Protein AF-G0ANY0-F1 (afdb_monomer)

Sequence (160 aa):
MKNIFVYLELNAVEICVLKDIKSVICKFYEPIVDLENDVETISLLSPHQSRDILNEFFFSLGPKKSKELINLFRKIKVKFGANVFENEVFIFYLCIDDVNFFKLLYVLDRNNFDDCDRDNFDDCDRDNFDDFSISIYEKFRLVKKNLKLRLGNYHVYESL

Nearest PDB structures (foldseek):
  6ssr-assembly1_A  TM=3.621E-01  e=4.715E+00  Homo sapiens
  4ntb-assembly1_A  TM=3.638E-01  e=6.753E+00  Mus musculus
  5hv9-assembly1_A  TM=3.229E-01  e=8.728E+00  Homo sapiens
  3leo-assembly1_A  TM=2.817E-01  e=7.108E+00  Homo sapiens

Radius of gyration: 17.04 Å; Cα contacts (8 Å, |Δi|>4): 95; chains: 1; bounding box: 47×46×44 Å

Organism: Borrelia bissettiae (strain DSM 17990 / CIP 109136 / DN127) (NCBI:txid521010)

pLDDT: mean 74.74, std 20.1, range [34.44, 97.88]

Solvent-accessible surface area (backbone atoms only — not comparable to full-atom values): 9819 Å² total; per-residue (Å²): 132,82,56,66,57,65,74,42,66,54,51,75,66,53,47,52,44,52,50,50,50,50,50,49,54,50,63,59,42,58,61,49,53,57,49,40,74,74,37,99,72,69,80,87,67,69,74,83,53,56,78,49,49,60,52,51,51,41,58,74,56,30,43,72,54,36,52,51,52,49,52,48,51,44,50,41,31,73,73,63,32,65,71,55,33,48,52,54,48,51,53,50,46,42,42,72,72,35,67,66,56,29,50,50,54,50,50,57,54,58,76,68,59,87,84,89,84,85,85,83,74,84,87,83,83,92,83,59,92,86,73,66,79,76,46,73,64,56,49,47,51,52,52,51,49,52,54,34,55,75,71,62,69,81,73,83,89,74,91,133

Foldseek 3Di:
DPDLCVQLVDDPLLVVLVVLLVVLLVVVVVVLVVVCVVPVDDSVADVVCQVVLVSVLLVQCGNPLNSLLSVLLVLQCVPPNDVSSSVLSVLLSCLRGPPVSVVVLVVVVVVPDPDDDPPDDDDDDDDDPPPDPPDSVNSSVSSSVVSCVVSVNPPPDDDD

Mean predicted aligned error: 11.11 Å

Structure (mmCIF, N/CA/C/O backbone):
data_AF-G0ANY0-F1
#
_entry.id   AF-G0ANY0-F1
#
loop_
_atom_site.group_PDB
_atom_site.id
_atom_site.type_symbol
_atom_site.label_atom_id
_atom_site.label_alt_id
_atom_site.label_comp_id
_atom_site.label_asym_id
_atom_site.label_entity_id
_atom_site.label_seq_id
_atom_site.pdbx_PDB_ins_code
_atom_site.Cartn_x
_atom_site.Cartn_y
_atom_site.Cartn_z
_atom_site.occupancy
_atom_site.B_iso_or_equiv
_atom_site.auth_seq_id
_atom_site.auth_comp_id
_atom_site.auth_asym_id
_atom_site.auth_atom_id
_atom_site.pdbx_PDB_model_num
ATOM 1 N N . MET A 1 1 ? 20.957 6.472 5.669 1.00 51.72 1 MET A N 1
ATOM 2 C CA . MET A 1 1 ? 19.584 6.726 5.173 1.00 51.72 1 MET A CA 1
ATOM 3 C C . MET A 1 1 ? 18.765 7.411 6.256 1.00 51.72 1 MET A C 1
ATOM 5 O O . MET A 1 1 ? 18.900 7.036 7.416 1.00 51.72 1 MET A O 1
ATOM 9 N N . LYS A 1 2 ? 17.939 8.411 5.914 1.00 61.59 2 LYS A N 1
ATOM 10 C CA . LYS A 1 2 ? 16.966 8.979 6.866 1.00 61.59 2 LYS A CA 1
ATOM 11 C C . LYS A 1 2 ? 15.942 7.898 7.225 1.00 61.59 2 LYS A C 1
ATOM 13 O O . LYS A 1 2 ? 15.535 7.130 6.363 1.00 61.59 2 LYS A O 1
ATOM 18 N N . ASN A 1 3 ? 15.534 7.821 8.487 1.00 84.06 3 ASN A N 1
ATOM 19 C CA . ASN A 1 3 ? 14.462 6.920 8.903 1.00 84.06 3 ASN A CA 1
ATOM 20 C C . ASN A 1 3 ? 13.144 7.370 8.239 1.00 84.06 3 ASN A C 1
ATOM 22 O O . ASN A 1 3 ? 12.733 8.515 8.433 1.00 84.06 3 ASN A O 1
ATOM 26 N N . ILE A 1 4 ? 12.494 6.490 7.465 1.00 87.06 4 ILE A N 1
ATOM 27 C CA . ILE A 1 4 ? 11.265 6.812 6.714 1.00 87.06 4 ILE A CA 1
ATOM 28 C C . ILE A 1 4 ? 10.137 7.319 7.622 1.00 87.06 4 ILE A C 1
ATOM 30 O O . ILE A 1 4 ? 9.415 8.236 7.245 1.00 87.06 4 ILE A O 1
ATOM 34 N N . PHE A 1 5 ? 10.023 6.794 8.846 1.00 90.00 5 PHE A N 1
ATOM 35 C CA . PHE A 1 5 ? 8.997 7.216 9.801 1.00 90.00 5 PHE A CA 1
ATOM 36 C C . PHE A 1 5 ? 9.189 8.677 10.223 1.00 90.00 5 PHE A C 1
ATOM 38 O O . PHE A 1 5 ? 8.215 9.414 10.346 1.00 90.00 5 PHE A O 1
ATOM 45 N N . VAL A 1 6 ? 10.448 9.093 10.398 1.00 90.19 6 VAL A N 1
ATOM 46 C CA . VAL A 1 6 ? 10.817 10.468 10.764 1.00 90.19 6 VAL A CA 1
ATOM 47 C C . VAL A 1 6 ? 10.673 11.397 9.566 1.00 90.19 6 VAL A C 1
ATOM 49 O O . VAL A 1 6 ? 10.084 12.461 9.694 1.00 90.19 6 VAL A O 1
ATOM 52 N N . TYR A 1 7 ? 11.169 10.989 8.395 1.00 92.12 7 TYR A N 1
ATOM 53 C CA . TYR A 1 7 ? 11.085 11.798 7.177 1.00 92.12 7 TYR A CA 1
ATOM 54 C C . TYR A 1 7 ? 9.640 12.113 6.787 1.00 92.12 7 TYR A C 1
ATOM 56 O O . TYR A 1 7 ? 9.331 13.237 6.409 1.00 92.12 7 TYR A O 1
ATOM 64 N N . LEU A 1 8 ? 8.761 11.117 6.884 1.00 91.69 8 LEU A N 1
ATOM 65 C CA . LEU A 1 8 ? 7.349 11.295 6.589 1.00 91.69 8 LEU A CA 1
ATOM 66 C C . LEU A 1 8 ? 6.575 11.903 7.760 1.00 91.69 8 LEU A C 1
ATOM 68 O O . LEU A 1 8 ? 5.390 12.136 7.592 1.00 91.69 8 LEU A O 1
ATOM 72 N N . GLU A 1 9 ? 7.186 12.143 8.924 1.00 95.75 9 GLU A N 1
ATOM 73 C CA . GLU A 1 9 ? 6.512 12.659 10.125 1.00 95.75 9 GLU A CA 1
ATOM 74 C C . GLU A 1 9 ? 5.269 11.833 10.511 1.00 95.75 9 GLU A C 1
ATOM 76 O O . GLU A 1 9 ? 4.191 12.384 10.759 1.00 95.75 9 GLU A O 1
ATOM 81 N N . LEU A 1 10 ? 5.376 10.501 10.476 1.00 92.44 10 LEU A N 1
ATOM 82 C CA . LEU A 1 10 ? 4.233 9.618 10.725 1.00 92.44 10 LEU A CA 1
ATOM 83 C C . LEU A 1 10 ? 3.850 9.592 12.206 1.00 92.44 10 LEU A C 1
ATOM 85 O O . LEU A 1 10 ? 4.707 9.486 13.084 1.00 92.44 10 LEU A O 1
ATOM 89 N N . ASN A 1 11 ? 2.546 9.599 12.482 1.00 95.44 11 ASN A N 1
ATOM 90 C CA . ASN A 1 11 ? 2.045 9.304 13.824 1.00 95.44 11 ASN A CA 1
ATOM 91 C C . ASN A 1 11 ? 2.070 7.790 14.117 1.00 95.44 11 ASN A C 1
ATOM 93 O O . ASN A 1 11 ? 2.275 6.965 13.227 1.00 95.44 11 ASN A O 1
ATOM 97 N N . ALA A 1 12 ? 1.819 7.403 15.371 1.00 95.31 12 ALA A N 1
ATOM 98 C CA . ALA A 1 12 ? 1.873 6.002 15.795 1.00 95.31 12 ALA A CA 1
ATOM 99 C C . ALA A 1 12 ? 0.960 5.071 14.971 1.00 95.31 12 ALA A C 1
ATOM 101 O O . ALA A 1 12 ? 1.363 3.961 14.629 1.00 95.31 12 ALA A O 1
ATOM 102 N N . VAL A 1 13 ? -0.242 5.529 14.603 1.00 95.75 13 VAL A N 1
ATOM 103 C CA . VAL A 1 13 ? -1.188 4.744 13.796 1.00 95.75 13 VAL A CA 1
ATOM 104 C C . VAL A 1 13 ? -0.656 4.551 12.377 1.00 95.75 13 VAL A C 1
ATOM 106 O O . VAL A 1 13 ? -0.689 3.443 11.850 1.00 95.75 13 VAL A O 1
ATOM 109 N N . GLU A 1 14 ? -0.137 5.612 11.763 1.00 96.12 14 GLU A N 1
ATOM 110 C CA . GLU A 1 14 ? 0.463 5.561 10.426 1.00 96.12 14 GLU A CA 1
ATOM 111 C C . GLU A 1 14 ? 1.711 4.668 10.396 1.00 96.12 14 GLU A C 1
ATOM 113 O O . GLU A 1 14 ? 1.904 3.917 9.442 1.00 96.12 14 GLU A O 1
ATOM 118 N N . ILE A 1 15 ? 2.521 4.683 11.461 1.00 93.25 15 ILE A N 1
ATOM 119 C CA . ILE A 1 15 ? 3.670 3.781 11.619 1.00 93.25 15 ILE A CA 1
ATOM 120 C C . ILE A 1 15 ? 3.211 2.322 11.666 1.00 93.25 15 ILE A C 1
ATOM 122 O O . ILE A 1 15 ? 3.805 1.488 10.984 1.00 93.25 15 ILE A O 1
ATOM 126 N N . CYS A 1 16 ? 2.171 2.001 12.444 1.00 94.88 16 CYS A N 1
ATOM 127 C CA . CYS A 1 16 ? 1.631 0.641 12.505 1.00 94.88 16 CYS A CA 1
ATOM 128 C C . CYS A 1 16 ? 1.152 0.171 11.130 1.00 94.88 16 CYS A C 1
ATOM 130 O O . CYS A 1 16 ? 1.554 -0.896 10.683 1.00 94.88 16 CYS A O 1
ATOM 132 N N . VAL A 1 17 ? 0.391 1.004 10.416 1.00 96.00 17 VAL A N 1
ATOM 133 C CA . VAL A 1 17 ? -0.106 0.661 9.076 1.00 96.00 17 VAL A CA 1
ATOM 134 C C . VAL A 1 17 ? 1.047 0.464 8.093 1.00 96.00 17 VAL A C 1
ATOM 136 O O . VAL A 1 17 ? 1.046 -0.506 7.344 1.00 96.00 17 VAL A O 1
ATOM 139 N N . LEU A 1 18 ? 2.066 1.329 8.106 1.00 93.38 18 LEU A N 1
ATOM 140 C CA . LEU A 1 18 ? 3.231 1.158 7.234 1.00 93.38 18 LEU A CA 1
ATOM 141 C C . LEU A 1 18 ? 4.033 -0.109 7.581 1.00 93.38 18 LEU A C 1
ATOM 143 O O . LEU A 1 18 ? 4.544 -0.774 6.681 1.00 93.38 18 LEU A O 1
ATOM 147 N N . LYS A 1 19 ? 4.137 -0.471 8.865 1.00 91.75 19 LYS A N 1
ATOM 148 C CA . LYS A 1 19 ? 4.728 -1.751 9.288 1.00 91.75 19 LYS A CA 1
ATOM 149 C C . LYS A 1 19 ? 3.902 -2.942 8.813 1.00 91.75 19 LYS A C 1
ATOM 151 O O . LYS A 1 19 ? 4.490 -3.919 8.365 1.00 91.75 19 LYS A O 1
ATOM 156 N N . ASP A 1 20 ? 2.577 -2.847 8.864 1.00 93.62 20 ASP A N 1
ATOM 157 C CA . ASP A 1 20 ? 1.686 -3.886 8.353 1.00 93.62 20 ASP A CA 1
ATOM 158 C C . ASP A 1 20 ? 1.869 -4.068 6.842 1.00 93.62 20 ASP A C 1
ATOM 160 O O . ASP A 1 20 ? 2.058 -5.192 6.393 1.00 93.62 20 ASP A O 1
ATOM 164 N N . ILE A 1 21 ? 1.902 -2.973 6.070 1.00 93.19 21 ILE A N 1
ATOM 165 C CA . ILE A 1 21 ? 2.176 -3.002 4.621 1.00 93.19 21 ILE A CA 1
ATOM 166 C C . ILE A 1 21 ? 3.507 -3.717 4.356 1.00 93.19 21 ILE A C 1
ATOM 168 O O . ILE A 1 21 ? 3.561 -4.648 3.559 1.00 93.19 21 ILE A O 1
ATOM 172 N N . LYS A 1 22 ? 4.572 -3.325 5.068 1.00 89.19 22 LYS A N 1
ATOM 173 C CA . LYS A 1 22 ? 5.892 -3.961 4.954 1.00 89.19 22 LYS A CA 1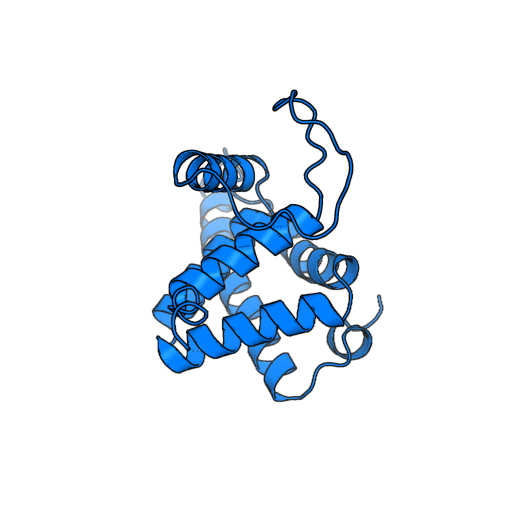
ATOM 174 C C . LYS A 1 22 ? 5.860 -5.444 5.306 1.00 89.19 22 LYS A C 1
ATOM 176 O O . LYS A 1 22 ? 6.478 -6.236 4.612 1.00 89.19 22 LYS A O 1
ATOM 181 N N . SER A 1 23 ? 5.155 -5.818 6.372 1.00 88.69 23 SER A N 1
ATOM 182 C CA . SER A 1 23 ? 5.041 -7.213 6.798 1.00 88.69 23 SER A CA 1
ATOM 183 C C . SER A 1 23 ? 4.337 -8.061 5.747 1.00 88.69 23 SER A C 1
ATOM 185 O O . SER A 1 23 ? 4.805 -9.154 5.456 1.00 88.69 23 SER A O 1
ATOM 187 N N . VAL A 1 24 ? 3.254 -7.556 5.162 1.00 89.94 24 VAL A N 1
ATOM 188 C CA . VAL A 1 24 ? 2.523 -8.239 4.091 1.00 89.94 24 VAL A CA 1
ATOM 189 C C . VAL A 1 24 ? 3.403 -8.431 2.863 1.00 89.94 24 VAL A C 1
ATOM 191 O O . VAL A 1 24 ? 3.502 -9.539 2.355 1.00 89.94 24 VAL A O 1
ATOM 194 N N . ILE A 1 25 ? 4.090 -7.370 2.443 1.00 86.00 25 ILE A N 1
ATOM 195 C CA . ILE A 1 25 ? 5.076 -7.397 1.359 1.00 86.00 25 ILE A CA 1
ATOM 196 C C . ILE A 1 25 ? 6.116 -8.492 1.644 1.00 86.00 25 ILE A C 1
ATOM 198 O O . ILE A 1 25 ? 6.231 -9.415 0.848 1.00 86.00 25 IL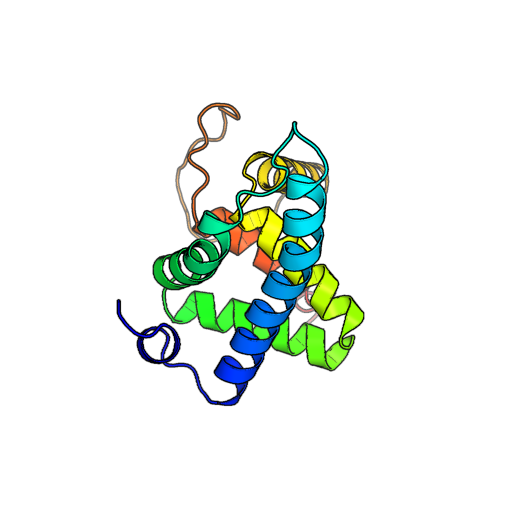E A O 1
ATOM 202 N N . CYS A 1 26 ? 6.756 -8.502 2.822 1.00 80.31 26 CYS A N 1
ATOM 203 C CA . CYS A 1 26 ? 7.696 -9.559 3.226 1.00 80.31 26 CYS A CA 1
ATOM 204 C C . CYS A 1 26 ? 7.112 -10.981 3.135 1.00 80.31 26 CYS A C 1
ATOM 206 O O . CYS A 1 26 ? 7.780 -11.860 2.597 1.00 80.31 26 CYS A O 1
ATOM 208 N N . LYS A 1 27 ? 5.875 -11.201 3.609 1.00 82.69 27 LYS A N 1
ATOM 209 C CA . LYS A 1 27 ? 5.209 -12.517 3.548 1.00 82.69 27 LYS A CA 1
ATOM 210 C C . LYS A 1 27 ? 5.013 -13.021 2.119 1.00 82.69 27 LYS A C 1
ATOM 212 O O . LYS A 1 27 ? 4.953 -14.227 1.925 1.00 82.69 27 LYS A O 1
ATOM 217 N N . PHE A 1 28 ? 4.867 -12.127 1.142 1.00 76.00 28 PHE A N 1
ATOM 218 C CA . PHE A 1 28 ? 4.761 -12.527 -0.259 1.00 76.00 28 PHE A CA 1
ATOM 219 C C . PHE A 1 28 ? 6.118 -12.908 -0.856 1.00 76.00 28 PHE A C 1
ATOM 221 O O . PHE A 1 28 ? 6.151 -13.796 -1.700 1.00 76.00 28 PHE A O 1
ATOM 228 N N . TYR A 1 29 ? 7.233 -12.316 -0.408 1.00 71.25 29 TYR A N 1
ATOM 229 C CA . TYR A 1 29 ? 8.553 -12.704 -0.929 1.00 71.25 29 TYR A CA 1
ATOM 230 C C . TYR A 1 29 ? 9.072 -14.003 -0.385 1.00 71.25 29 TYR A C 1
ATOM 232 O O . TYR A 1 29 ? 9.671 -14.728 -1.159 1.00 71.25 29 TYR A O 1
ATOM 240 N N . GLU A 1 30 ? 8.934 -14.265 0.915 1.00 70.12 30 GLU A N 1
ATOM 241 C CA . GLU A 1 30 ? 9.568 -15.444 1.523 1.00 70.12 30 GLU A CA 1
ATOM 242 C C . GLU A 1 30 ? 9.248 -16.728 0.728 1.00 70.12 30 GLU A C 1
ATOM 244 O O . GLU A 1 30 ? 10.188 -17.387 0.290 1.00 70.12 30 GLU A O 1
ATOM 249 N N . PRO A 1 31 ? 7.980 -17.003 0.357 1.00 69.44 31 PRO A N 1
ATOM 250 C CA . PRO A 1 31 ? 7.649 -18.160 -0.471 1.00 69.44 31 PRO A CA 1
ATOM 251 C C . PRO A 1 31 ? 8.142 -18.071 -1.922 1.00 69.44 31 PRO A C 1
ATOM 253 O O . PRO A 1 31 ? 8.392 -19.101 -2.537 1.00 69.44 31 PRO A O 1
ATOM 256 N N . ILE A 1 32 ? 8.243 -16.868 -2.500 1.00 64.81 32 ILE A N 1
ATOM 257 C CA . ILE A 1 32 ? 8.694 -16.672 -3.890 1.00 64.81 32 ILE A CA 1
ATOM 258 C C . ILE A 1 32 ? 10.203 -16.886 -3.990 1.00 64.81 32 ILE A C 1
ATOM 260 O O . ILE A 1 32 ? 10.661 -17.547 -4.910 1.00 64.81 32 ILE A O 1
ATOM 264 N N . VAL A 1 33 ? 10.962 -16.396 -3.012 1.00 62.66 33 VAL A N 1
ATOM 265 C CA . VAL A 1 33 ? 12.402 -16.642 -2.892 1.00 62.66 33 VAL A CA 1
ATOM 266 C C . VAL A 1 33 ? 12.672 -18.131 -2.719 1.00 62.66 33 VAL A C 1
ATOM 268 O O . VAL A 1 33 ? 13.538 -18.672 -3.399 1.00 62.66 33 VAL A O 1
ATOM 271 N N . ASP A 1 34 ? 11.923 -18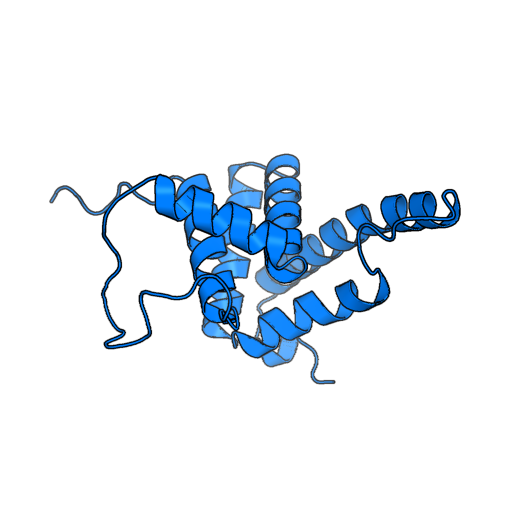.797 -1.839 1.00 62.09 34 ASP A N 1
ATOM 272 C CA . ASP A 1 34 ? 12.055 -20.239 -1.632 1.00 62.09 34 ASP A CA 1
ATOM 273 C C . ASP A 1 34 ? 11.754 -21.016 -2.929 1.00 62.09 34 ASP A C 1
ATOM 275 O O . ASP A 1 34 ? 12.510 -21.911 -3.297 1.00 62.09 34 ASP A O 1
ATOM 279 N N . LEU A 1 35 ? 10.723 -20.613 -3.681 1.00 59.25 35 LEU A N 1
ATOM 280 C CA . LEU A 1 35 ? 10.362 -21.221 -4.967 1.00 59.25 35 LEU A CA 1
ATOM 281 C C . LEU A 1 35 ? 11.398 -20.960 -6.078 1.00 59.25 35 LEU A C 1
ATOM 283 O O . LEU A 1 35 ? 11.676 -21.851 -6.876 1.00 59.25 35 LEU A O 1
ATOM 287 N N . GLU A 1 36 ? 11.967 -19.754 -6.147 1.00 55.84 36 GLU A N 1
ATOM 288 C CA . GLU A 1 36 ? 13.008 -19.386 -7.120 1.00 55.84 36 GLU A CA 1
ATOM 289 C C . GLU A 1 36 ? 14.335 -20.107 -6.850 1.00 55.84 36 GLU A C 1
ATOM 291 O O . GLU A 1 36 ? 15.057 -20.435 -7.788 1.00 55.84 36 GLU A O 1
ATOM 296 N N . ASN A 1 37 ? 14.652 -20.402 -5.587 1.00 59.44 37 ASN A N 1
ATOM 297 C CA . ASN A 1 37 ? 15.823 -21.213 -5.247 1.00 59.44 37 ASN A CA 1
ATOM 298 C C . ASN A 1 37 ? 15.668 -22.680 -5.690 1.00 59.44 37 ASN A C 1
ATOM 300 O O . ASN A 1 37 ? 16.669 -23.335 -5.978 1.00 59.44 37 ASN A O 1
ATOM 304 N N . ASP A 1 38 ? 14.432 -23.181 -5.765 1.00 58.84 38 ASP A N 1
ATOM 305 C CA . ASP A 1 38 ? 14.118 -24.550 -6.190 1.00 58.84 38 ASP A CA 1
ATOM 306 C C . ASP A 1 38 ? 14.012 -24.703 -7.723 1.00 58.84 38 ASP A C 1
ATOM 308 O O . ASP A 1 38 ? 14.107 -25.818 -8.244 1.00 58.84 38 ASP A O 1
ATOM 312 N N . VAL A 1 39 ? 13.827 -23.605 -8.467 1.00 55.88 39 VAL A N 1
ATOM 313 C CA . VAL A 1 39 ? 13.637 -23.605 -9.926 1.00 55.88 39 VAL A CA 1
ATOM 314 C C . VAL A 1 39 ? 14.714 -22.734 -10.584 1.00 55.88 39 VAL A C 1
ATOM 316 O O . VAL A 1 39 ? 14.622 -21.515 -10.569 1.00 55.88 39 VAL A O 1
ATOM 319 N N . GLU A 1 40 ? 15.711 -23.353 -11.231 1.00 54.97 40 GLU A N 1
ATOM 320 C CA . GLU A 1 40 ? 16.893 -22.715 -11.868 1.00 54.97 40 GLU A CA 1
ATOM 321 C C . GLU A 1 40 ? 16.613 -21.614 -12.919 1.00 54.97 40 GLU A C 1
ATOM 323 O O . GLU A 1 40 ? 17.540 -21.052 -13.506 1.00 54.97 40 GLU A O 1
ATOM 328 N N . THR A 1 41 ? 15.360 -21.271 -13.196 1.00 48.75 41 THR A N 1
ATOM 329 C CA . THR A 1 41 ? 15.000 -20.337 -14.258 1.00 48.75 41 THR A CA 1
ATOM 330 C C . THR A 1 41 ? 13.712 -19.597 -13.923 1.00 48.75 41 THR A C 1
ATOM 332 O O . THR A 1 41 ? 12.675 -20.226 -13.734 1.00 48.75 41 THR A O 1
ATOM 335 N N . ILE A 1 42 ? 13.796 -18.263 -14.022 1.00 46.75 42 ILE A N 1
ATOM 336 C CA . ILE A 1 42 ? 12.753 -17.230 -13.887 1.00 46.75 42 ILE A CA 1
ATOM 337 C C . ILE A 1 42 ? 12.673 -16.652 -12.466 1.00 46.75 42 ILE A C 1
ATOM 339 O O . ILE A 1 42 ? 11.879 -17.091 -11.643 1.00 46.75 42 ILE A O 1
ATOM 343 N N . SER A 1 43 ? 13.459 -15.595 -12.219 1.00 46.66 43 SER A N 1
ATOM 344 C CA . SER A 1 43 ? 13.188 -14.695 -11.096 1.00 46.66 43 SER A CA 1
ATOM 345 C C . SER A 1 43 ? 11.928 -13.900 -11.436 1.00 46.66 43 SER A C 1
ATOM 347 O O . SER A 1 43 ? 11.944 -13.035 -12.315 1.00 46.66 43 SER A O 1
ATOM 349 N N . LEU A 1 44 ? 10.809 -14.289 -10.829 1.00 50.34 44 LEU A N 1
ATOM 350 C CA . LEU A 1 44 ? 9.509 -13.651 -10.987 1.00 50.34 44 LEU A CA 1
ATOM 351 C C . LEU A 1 44 ? 9.476 -12.309 -10.253 1.00 50.34 44 LEU A C 1
ATOM 353 O O . LEU A 1 44 ? 8.750 -11.420 -10.689 1.00 50.34 44 LEU A O 1
ATOM 357 N N . LEU A 1 45 ? 10.261 -12.146 -9.178 1.00 53.34 45 LEU A N 1
ATOM 358 C CA . LEU A 1 45 ? 10.400 -10.896 -8.427 1.00 53.34 45 LEU A CA 1
ATOM 359 C C . LEU A 1 45 ? 11.818 -10.771 -7.856 1.00 53.34 45 LEU A C 1
ATOM 361 O O . LEU A 1 45 ? 12.225 -11.596 -7.048 1.00 53.34 45 LEU A O 1
ATOM 365 N N . SER A 1 46 ? 12.550 -9.704 -8.193 1.00 51.56 46 SER A N 1
ATOM 366 C CA . SER A 1 46 ? 13.919 -9.489 -7.696 1.00 51.56 46 SER A CA 1
ATOM 367 C C . SER A 1 46 ? 13.920 -9.142 -6.190 1.00 51.56 46 SER A C 1
ATOM 369 O O . SER A 1 46 ? 13.623 -8.001 -5.809 1.00 51.56 46 SER A O 1
ATOM 371 N N . PRO A 1 47 ? 14.278 -10.071 -5.280 1.00 46.81 47 PRO A N 1
ATOM 372 C CA . PRO A 1 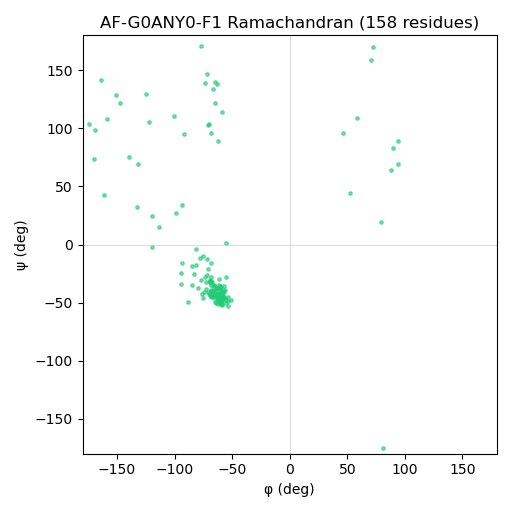47 ? 13.977 -9.943 -3.846 1.00 46.81 47 PRO A CA 1
ATOM 373 C C . PRO A 1 47 ? 14.807 -8.868 -3.136 1.00 46.81 47 PRO A C 1
ATOM 375 O O . PRO A 1 47 ? 14.433 -8.375 -2.072 1.00 46.81 47 PRO A O 1
ATOM 378 N N . HIS A 1 48 ? 15.950 -8.490 -3.712 1.00 46.16 48 HIS A N 1
ATOM 379 C CA . HIS A 1 48 ? 16.827 -7.459 -3.161 1.00 46.16 48 HIS A CA 1
ATOM 380 C C . HIS A 1 48 ? 16.371 -6.032 -3.488 1.00 46.16 48 HIS A C 1
ATOM 382 O O . HIS A 1 48 ? 16.776 -5.106 -2.789 1.00 46.16 48 HIS A O 1
ATOM 388 N N . GLN A 1 49 ? 15.495 -5.845 -4.480 1.00 50.50 49 GLN A N 1
ATOM 389 C CA . GLN A 1 49 ? 14.955 -4.528 -4.839 1.00 50.50 49 GLN A CA 1
ATOM 390 C C . GLN A 1 49 ? 13.760 -4.131 -3.952 1.00 50.50 49 GLN A C 1
ATOM 392 O O . GLN A 1 49 ? 13.545 -2.950 -3.683 1.00 50.50 49 GLN A O 1
ATOM 397 N N . SER A 1 50 ? 13.038 -5.101 -3.384 1.00 53.03 50 SER A N 1
ATOM 398 C CA . SER A 1 50 ? 11.774 -4.870 -2.672 1.00 53.03 50 SER A CA 1
ATOM 399 C C . SER A 1 50 ? 11.854 -4.112 -1.342 1.00 53.03 50 SER A C 1
ATOM 401 O O . SER A 1 50 ? 10.943 -3.355 -0.986 1.00 53.03 50 SER A O 1
ATOM 403 N N . ARG A 1 51 ? 12.923 -4.312 -0.560 1.00 55.53 51 ARG A N 1
ATOM 404 C CA . ARG A 1 51 ? 13.062 -3.660 0.757 1.00 55.53 51 ARG A CA 1
ATOM 405 C C . ARG A 1 51 ? 13.274 -2.156 0.632 1.00 55.53 51 ARG A C 1
ATOM 407 O O . ARG A 1 51 ? 12.798 -1.406 1.495 1.00 55.53 51 ARG A O 1
ATOM 414 N N . ASP A 1 52 ? 13.933 -1.736 -0.442 1.00 70.50 52 ASP A N 1
ATOM 415 C CA . ASP A 1 52 ? 14.213 -0.333 -0.711 1.00 70.50 52 ASP A CA 1
ATOM 416 C C . ASP A 1 52 ? 13.155 0.301 -1.615 1.00 70.50 52 ASP A C 1
ATOM 418 O O . ASP A 1 52 ? 12.754 1.423 -1.315 1.00 70.50 52 ASP A O 1
ATOM 422 N N . ILE A 1 53 ? 12.560 -0.421 -2.577 1.00 79.88 53 ILE A N 1
ATOM 423 C CA . ILE A 1 53 ? 11.582 0.161 -3.514 1.00 79.88 53 ILE A CA 1
ATOM 424 C C . ILE A 1 53 ? 10.375 0.797 -2.816 1.00 79.88 53 ILE A C 1
ATOM 426 O O . ILE A 1 53 ? 9.934 1.883 -3.190 1.00 79.88 53 ILE A O 1
ATOM 430 N N . LEU A 1 54 ? 9.865 0.184 -1.740 1.00 87.25 54 LEU A N 1
ATOM 431 C CA . LEU A 1 54 ? 8.746 0.748 -0.984 1.00 87.25 54 LEU A CA 1
ATOM 432 C C . LEU A 1 54 ? 9.146 2.057 -0.290 1.00 87.25 54 LEU A C 1
ATOM 434 O O . LEU A 1 54 ? 8.391 3.031 -0.293 1.00 87.25 54 LEU A O 1
ATOM 438 N N . ASN A 1 55 ? 10.328 2.083 0.334 1.00 88.12 55 ASN A N 1
ATOM 439 C CA . ASN A 1 55 ? 10.813 3.283 1.009 1.00 88.12 55 ASN A CA 1
ATOM 440 C C . ASN A 1 55 ? 11.138 4.371 -0.014 1.00 88.12 55 ASN A C 1
ATOM 442 O O . ASN A 1 55 ? 10.737 5.509 0.194 1.00 88.12 55 ASN A O 1
ATOM 446 N N . GLU A 1 56 ? 11.815 4.029 -1.109 1.00 88.38 56 GLU A N 1
ATOM 447 C CA . GLU A 1 56 ? 12.142 4.927 -2.218 1.00 88.38 56 GLU A CA 1
ATOM 448 C C . GLU A 1 56 ? 10.887 5.541 -2.828 1.00 88.38 56 GLU A C 1
ATOM 450 O O . GLU A 1 56 ? 10.829 6.758 -3.018 1.00 88.38 56 GLU A O 1
ATOM 455 N N . PHE A 1 57 ? 9.844 4.737 -3.040 1.00 90.31 57 PHE A N 1
ATOM 456 C CA . PHE A 1 57 ? 8.552 5.214 -3.512 1.00 90.31 57 PHE A CA 1
ATOM 457 C C . PHE A 1 57 ? 7.954 6.251 -2.551 1.00 90.31 57 PHE A C 1
ATOM 459 O O . PHE A 1 57 ? 7.620 7.365 -2.960 1.00 90.31 57 PHE A O 1
ATOM 466 N N . PHE A 1 58 ? 7.878 5.943 -1.252 1.00 91.94 58 PHE A N 1
ATOM 467 C CA . PHE A 1 58 ? 7.339 6.883 -0.265 1.00 91.94 58 PHE A CA 1
ATOM 468 C C . PHE A 1 58 ? 8.231 8.113 -0.025 1.00 91.94 58 PHE A C 1
ATOM 470 O O . PHE A 1 58 ? 7.704 9.192 0.261 1.00 91.94 58 PHE A O 1
ATOM 477 N N . PHE A 1 59 ? 9.556 7.987 -0.147 1.00 90.19 59 PHE A N 1
ATOM 478 C CA . PHE A 1 59 ? 10.477 9.125 -0.131 1.00 90.19 59 PHE A CA 1
ATOM 479 C C . PHE A 1 59 ? 10.197 10.050 -1.313 1.00 90.19 59 PHE A C 1
ATOM 481 O O . PHE A 1 59 ? 10.038 11.254 -1.123 1.00 90.19 59 PHE A O 1
ATOM 488 N N . SER A 1 60 ? 10.065 9.480 -2.507 1.00 89.88 60 SER A N 1
ATOM 489 C CA . SER A 1 60 ? 9.855 10.219 -3.753 1.00 89.88 60 SER A CA 1
ATOM 490 C C . SER A 1 60 ? 8.495 10.915 -3.814 1.00 89.88 60 SER A C 1
ATOM 492 O O . SER A 1 60 ? 8.375 11.998 -4.378 1.00 89.88 60 SER A O 1
ATOM 494 N N . LEU A 1 61 ? 7.464 10.334 -3.195 1.00 89.69 61 LEU A N 1
ATOM 495 C CA . LEU A 1 61 ? 6.150 10.972 -3.073 1.00 89.69 61 LEU A CA 1
ATOM 496 C C . LEU A 1 61 ? 6.116 12.150 -2.095 1.00 89.69 61 LEU A C 1
ATOM 498 O O . LEU A 1 61 ? 5.254 13.030 -2.216 1.00 89.69 61 LEU A O 1
ATOM 502 N N . GLY A 1 62 ? 7.014 12.147 -1.113 1.00 91.88 62 GLY A N 1
ATOM 503 C CA . GLY A 1 62 ? 7.037 13.106 -0.020 1.00 91.88 62 GLY A CA 1
ATOM 504 C C . GLY A 1 62 ? 5.912 12.918 1.018 1.00 91.88 62 GLY A C 1
ATOM 505 O O . GLY A 1 62 ? 4.951 12.169 0.809 1.00 91.88 62 GLY A O 1
ATOM 506 N N . PRO A 1 63 ? 5.989 13.626 2.162 1.00 92.88 63 PRO A N 1
ATOM 507 C CA . PRO A 1 63 ? 5.157 13.355 3.340 1.00 92.88 63 PRO A CA 1
ATOM 508 C C . PRO A 1 63 ? 3.646 13.392 3.085 1.00 92.88 63 PRO A C 1
ATOM 510 O O . PRO A 1 63 ? 2.922 12.489 3.502 1.00 92.88 63 PRO A O 1
ATOM 513 N N . LYS A 1 64 ? 3.156 14.410 2.367 1.00 94.00 64 LYS A N 1
ATOM 514 C CA . LYS A 1 64 ? 1.715 14.627 2.153 1.00 94.00 64 LYS A CA 1
ATOM 515 C C . LYS A 1 64 ? 1.056 13.468 1.397 1.00 94.00 64 LYS A C 1
ATOM 517 O O . LYS A 1 64 ? 0.042 12.940 1.848 1.00 94.00 64 LYS A O 1
ATOM 522 N N . LYS A 1 65 ? 1.630 13.069 0.257 1.00 93.06 65 LYS A N 1
ATOM 523 C CA . LYS A 1 65 ? 1.081 12.012 -0.611 1.00 93.06 65 LYS A CA 1
ATOM 524 C C . LYS A 1 65 ? 1.266 10.628 0.015 1.00 93.06 65 LYS A C 1
ATOM 526 O O . LYS A 1 65 ? 0.343 9.817 -0.008 1.00 93.06 65 LYS A O 1
ATOM 531 N N . SER A 1 66 ? 2.405 10.391 0.661 1.00 94.62 66 SER A N 1
ATOM 532 C CA . SER A 1 66 ? 2.671 9.144 1.383 1.00 94.62 66 SER A CA 1
ATOM 533 C C . SER A 1 66 ? 1.681 8.916 2.526 1.00 94.62 66 SER A C 1
ATOM 535 O O . SER A 1 66 ? 1.079 7.846 2.608 1.00 94.62 66 SER A O 1
ATOM 537 N N . LYS A 1 67 ? 1.423 9.936 3.359 1.00 96.62 67 LYS A N 1
ATOM 538 C CA . LYS A 1 67 ? 0.391 9.859 4.409 1.00 96.62 67 LYS A CA 1
ATOM 539 C C . LYS A 1 67 ? -1.000 9.623 3.838 1.00 96.6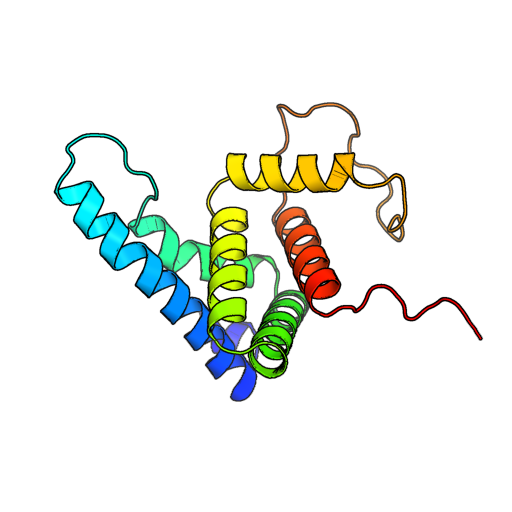2 67 LYS A C 1
ATOM 541 O O . LYS A 1 67 ? -1.785 8.894 4.440 1.00 96.62 67 LYS A O 1
ATOM 546 N N . GLU A 1 68 ? -1.327 10.228 2.698 1.00 96.19 68 GLU A N 1
ATOM 547 C CA . GLU A 1 68 ? -2.620 10.005 2.050 1.00 96.19 68 GLU A CA 1
ATOM 548 C C . GLU A 1 68 ? -2.814 8.525 1.681 1.00 96.19 68 GLU A C 1
ATOM 550 O O . GLU A 1 68 ? -3.828 7.936 2.060 1.00 96.19 68 GLU A O 1
ATOM 555 N N . LEU A 1 69 ? -1.827 7.903 1.025 1.00 96.62 69 LEU A N 1
ATOM 556 C CA . LEU A 1 69 ? -1.876 6.473 0.697 1.00 96.62 69 LEU A CA 1
ATOM 557 C C . LEU A 1 69 ? -1.942 5.591 1.947 1.00 96.62 69 LEU A C 1
ATOM 559 O O . LEU A 1 69 ? -2.801 4.715 2.029 1.00 96.62 69 LEU A O 1
ATOM 563 N N . ILE A 1 70 ? -1.090 5.845 2.946 1.00 97.50 70 ILE A N 1
ATOM 564 C CA . ILE A 1 70 ? -1.089 5.087 4.209 1.00 97.50 70 ILE A CA 1
ATOM 565 C C . ILE A 1 70 ? -2.473 5.155 4.874 1.00 97.50 70 ILE A C 1
ATOM 567 O O . ILE A 1 70 ? -2.997 4.147 5.349 1.00 97.50 70 ILE A O 1
ATOM 571 N N . ASN A 1 71 ? -3.119 6.321 4.858 1.00 97.50 71 ASN A N 1
ATOM 572 C CA . ASN A 1 71 ? -4.460 6.479 5.412 1.00 97.50 71 ASN A CA 1
ATOM 573 C C . ASN A 1 71 ? -5.544 5.756 4.596 1.00 97.50 71 ASN A C 1
ATOM 575 O O . ASN A 1 71 ? -6.517 5.280 5.187 1.00 97.50 71 ASN A O 1
ATOM 579 N N . LEU A 1 72 ? -5.403 5.635 3.273 1.00 97.56 72 LEU A N 1
ATOM 580 C CA . LEU A 1 72 ? -6.305 4.817 2.453 1.00 97.56 72 LEU A CA 1
ATOM 581 C C . LEU A 1 72 ? -6.173 3.332 2.801 1.00 97.56 72 LEU A C 1
ATOM 583 O O . LEU A 1 72 ? -7.181 2.685 3.075 1.00 97.56 72 LEU A O 1
ATOM 587 N N . PHE A 1 73 ? -4.947 2.825 2.912 1.00 97.88 73 PHE A N 1
ATOM 588 C CA . PHE A 1 73 ? -4.684 1.458 3.363 1.00 97.88 73 PHE A CA 1
ATOM 589 C C . PHE A 1 73 ? -5.236 1.179 4.759 1.00 97.88 73 PHE A C 1
ATOM 591 O O . PHE A 1 73 ? -5.877 0.152 4.984 1.00 97.88 73 PHE A O 1
ATOM 598 N N . ARG A 1 74 ? -5.077 2.129 5.688 1.00 97.44 74 ARG A N 1
ATOM 599 C CA . ARG A 1 74 ? -5.700 2.052 7.014 1.00 97.44 74 ARG A CA 1
ATOM 600 C C . ARG A 1 74 ? -7.214 1.882 6.908 1.00 97.44 74 ARG A C 1
ATOM 602 O O . ARG A 1 74 ? -7.779 1.026 7.581 1.00 97.44 74 ARG A O 1
ATOM 609 N N . LYS A 1 75 ? -7.877 2.698 6.080 1.00 96.94 75 LYS A N 1
ATOM 610 C CA . LYS A 1 75 ? -9.333 2.626 5.881 1.00 96.94 75 LYS A CA 1
ATOM 611 C C . LYS A 1 75 ? -9.750 1.279 5.293 1.00 96.94 75 LYS A C 1
ATOM 613 O O . LYS A 1 75 ? -10.731 0.719 5.770 1.00 96.94 75 LYS A O 1
ATOM 618 N N . ILE A 1 76 ? -9.006 0.749 4.319 1.00 96.19 76 ILE A N 1
ATOM 619 C CA . ILE A 1 76 ? -9.250 -0.588 3.756 1.00 96.19 76 ILE A CA 1
ATOM 620 C C . ILE A 1 76 ? -9.159 -1.648 4.852 1.00 96.19 76 ILE A C 1
ATOM 622 O O . ILE A 1 76 ? -10.107 -2.405 5.040 1.00 96.19 76 ILE A O 1
ATOM 626 N N . LYS A 1 77 ? -8.063 -1.649 5.620 1.00 95.44 77 LYS A N 1
ATOM 627 C CA . LYS A 1 77 ? -7.835 -2.609 6.705 1.00 95.44 77 LYS A CA 1
ATOM 628 C C . LYS A 1 77 ? -8.951 -2.588 7.742 1.00 95.44 77 LYS A C 1
ATOM 630 O O . LYS A 1 77 ? -9.436 -3.639 8.142 1.00 95.44 77 LYS A O 1
ATOM 635 N N . VAL A 1 78 ? -9.371 -1.395 8.160 1.00 95.00 78 VAL A N 1
ATOM 636 C CA . VAL A 1 78 ? -10.441 -1.226 9.153 1.00 95.00 78 VAL A CA 1
ATOM 637 C C . VAL A 1 78 ? -11.801 -1.650 8.594 1.00 95.00 78 VAL A C 1
ATOM 639 O O . VAL A 1 78 ? -12.561 -2.304 9.298 1.00 95.00 78 VAL A O 1
ATOM 642 N N . LYS A 1 79 ? -12.121 -1.285 7.346 1.00 95.31 79 LYS A N 1
ATOM 643 C CA . LYS A 1 79 ? -13.452 -1.512 6.760 1.00 95.31 79 LYS A CA 1
ATOM 644 C C . LYS A 1 79 ? -13.660 -2.948 6.276 1.00 95.31 79 LYS A C 1
ATOM 646 O O . LYS A 1 79 ? -14.763 -3.466 6.398 1.00 95.31 79 LYS A O 1
ATOM 651 N N . PHE A 1 80 ? -12.630 -3.569 5.708 1.00 93.06 80 PHE A N 1
ATOM 652 C CA . PHE A 1 80 ? -12.747 -4.845 4.994 1.00 93.06 80 PHE A CA 1
ATOM 653 C C . PHE A 1 80 ? -11.904 -5.977 5.596 1.00 93.06 80 PHE A C 1
ATOM 655 O O . PHE A 1 80 ? -11.968 -7.109 5.120 1.00 93.06 80 PHE A O 1
ATOM 662 N N . GLY A 1 81 ? -11.135 -5.698 6.652 1.00 92.94 81 GLY A N 1
ATOM 663 C CA . GLY A 1 81 ? -10.335 -6.693 7.360 1.00 92.94 81 GLY A CA 1
ATOM 664 C C . GLY A 1 81 ? -8.995 -7.016 6.693 1.00 92.94 81 GLY A C 1
ATOM 665 O O . GLY A 1 81 ? -8.580 -6.391 5.715 1.00 92.94 81 GLY A O 1
ATOM 666 N N . ALA A 1 82 ? -8.298 -8.001 7.269 1.00 93.06 82 ALA A N 1
ATOM 667 C CA . ALA A 1 82 ? -6.925 -8.345 6.904 1.00 93.06 82 ALA A CA 1
ATOM 668 C C . ALA A 1 82 ? -6.806 -8.866 5.466 1.00 93.06 82 ALA A C 1
ATOM 670 O O . ALA A 1 82 ? -6.014 -8.323 4.713 1.00 93.06 82 ALA A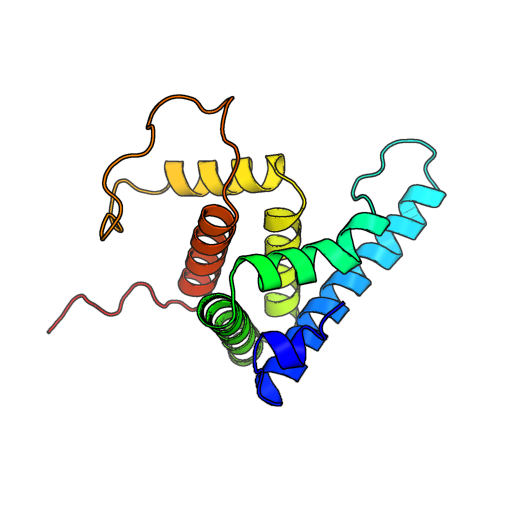 O 1
ATOM 671 N N . ASN A 1 83 ? -7.632 -9.829 5.047 1.00 93.00 83 ASN A N 1
ATOM 672 C CA . ASN A 1 83 ? -7.493 -10.460 3.726 1.00 93.00 83 ASN A CA 1
ATOM 673 C C . ASN A 1 83 ? -7.594 -9.450 2.572 1.00 93.00 83 ASN A C 1
ATOM 675 O O . ASN A 1 83 ? -6.794 -9.472 1.643 1.00 93.00 83 ASN A O 1
ATOM 679 N N . VAL A 1 84 ? -8.562 -8.528 2.637 1.00 93.81 84 VAL A N 1
ATOM 680 C CA . VAL A 1 84 ? -8.710 -7.491 1.605 1.00 93.81 84 VAL A CA 1
ATOM 681 C C . VAL A 1 84 ? -7.543 -6.511 1.660 1.00 93.81 84 VAL A C 1
ATOM 683 O O . VAL A 1 84 ? -7.023 -6.133 0.618 1.00 93.81 84 VAL A O 1
ATOM 686 N N . PHE A 1 85 ? -7.094 -6.129 2.856 1.00 96.00 85 PHE A N 1
ATOM 687 C CA . PHE A 1 85 ? -5.899 -5.305 3.008 1.00 96.00 85 PHE A CA 1
ATOM 688 C C . PHE A 1 85 ? -4.653 -5.963 2.406 1.00 96.00 85 PHE A C 1
ATOM 690 O O . PHE A 1 85 ? -3.928 -5.293 1.677 1.00 96.00 85 PHE A O 1
ATOM 697 N N . GLU A 1 86 ? -4.421 -7.250 2.669 1.00 94.88 86 GLU A N 1
ATOM 698 C CA . GLU A 1 86 ? -3.262 -7.978 2.148 1.00 94.88 86 GLU A CA 1
ATOM 699 C C . GLU A 1 86 ? -3.275 -8.025 0.612 1.00 94.88 86 GLU A C 1
ATOM 701 O O . GLU A 1 86 ? -2.261 -7.722 -0.015 1.00 94.88 86 GLU A O 1
ATOM 706 N N . ASN A 1 87 ? -4.441 -8.274 0.004 1.00 92.06 87 ASN A N 1
ATOM 707 C CA . ASN A 1 87 ? -4.609 -8.251 -1.453 1.00 92.06 87 ASN A CA 1
ATOM 708 C C . ASN A 1 87 ? -4.327 -6.869 -2.065 1.00 92.06 87 ASN A C 1
ATOM 710 O O . ASN A 1 87 ? -3.621 -6.770 -3.065 1.00 92.06 87 ASN A O 1
ATOM 714 N N . GLU A 1 88 ? -4.853 -5.792 -1.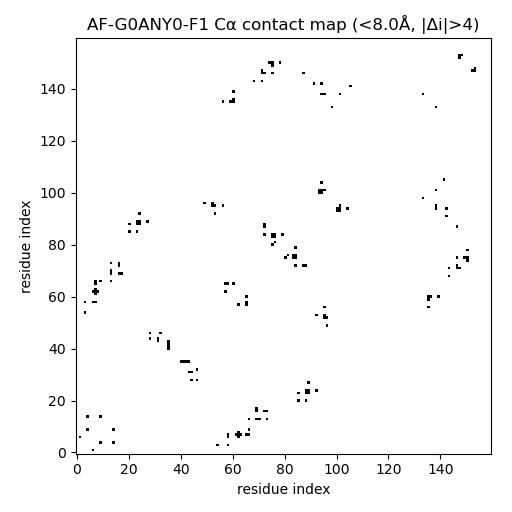475 1.00 94.50 88 GLU A N 1
ATOM 715 C CA . GLU A 1 88 ? -4.607 -4.432 -1.980 1.00 94.50 88 GLU A CA 1
ATOM 716 C C . GLU A 1 88 ? -3.132 -4.029 -1.830 1.00 94.50 88 GLU A C 1
ATOM 718 O O . GLU A 1 88 ? -2.584 -3.336 -2.686 1.00 94.50 88 GLU A O 1
ATOM 723 N N . VAL A 1 89 ? -2.467 -4.472 -0.757 1.00 94.00 89 VAL A N 1
ATOM 724 C CA . VAL A 1 89 ? -1.026 -4.257 -0.567 1.00 94.00 89 VAL A CA 1
ATOM 725 C C . VAL A 1 89 ? -0.214 -5.018 -1.613 1.00 94.00 89 VAL A C 1
ATOM 727 O O . VAL A 1 89 ? 0.748 -4.462 -2.137 1.00 94.00 89 VAL A O 1
ATOM 730 N N . PHE A 1 90 ? -0.610 -6.245 -1.952 1.00 89.88 90 PHE A N 1
ATOM 731 C CA . PHE A 1 90 ? 0.038 -7.023 -3.006 1.00 89.88 90 PHE A CA 1
ATOM 732 C C . PHE A 1 90 ? -0.084 -6.347 -4.376 1.00 89.88 90 PHE A C 1
ATOM 734 O O . PHE A 1 90 ? 0.920 -6.140 -5.052 1.00 89.88 90 PHE A O 1
ATOM 741 N N . ILE A 1 91 ? -1.294 -5.919 -4.751 1.00 89.25 91 ILE A N 1
ATOM 742 C CA . ILE A 1 91 ? -1.531 -5.182 -6.002 1.00 89.25 91 ILE A CA 1
ATOM 743 C C . ILE A 1 91 ? -0.694 -3.901 -6.027 1.00 89.25 91 ILE A C 1
ATOM 745 O O . ILE A 1 91 ? -0.046 -3.601 -7.025 1.00 89.25 91 ILE A O 1
ATOM 749 N N . PHE A 1 92 ? -0.671 -3.152 -4.921 1.00 92.00 92 PHE A N 1
ATOM 750 C CA . PHE A 1 92 ? 0.153 -1.953 -4.803 1.00 92.00 92 PHE A CA 1
ATOM 751 C C . PHE A 1 92 ? 1.641 -2.237 -4.976 1.00 92.00 92 PHE A C 1
ATOM 753 O O . PHE A 1 92 ? 2.318 -1.476 -5.665 1.00 92.00 92 PHE A O 1
ATOM 760 N N . TYR A 1 93 ? 2.142 -3.316 -4.382 1.00 88.94 93 TYR A N 1
ATOM 761 C CA . TYR A 1 93 ? 3.525 -3.718 -4.559 1.00 88.94 93 TYR A CA 1
ATOM 762 C C . TYR A 1 93 ? 3.844 -4.002 -6.038 1.00 88.94 93 TYR A C 1
ATOM 764 O O . TYR A 1 93 ? 4.784 -3.428 -6.588 1.00 88.94 93 TYR A O 1
ATOM 772 N N . LEU A 1 94 ? 3.016 -4.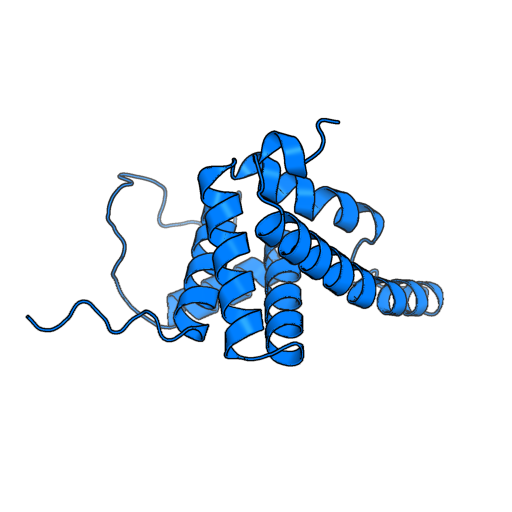798 -6.715 1.00 85.88 94 LEU A N 1
ATOM 773 C CA . LEU A 1 94 ? 3.212 -5.083 -8.137 1.00 85.88 94 LEU A CA 1
ATOM 774 C C . LEU A 1 94 ? 3.155 -3.806 -8.993 1.00 85.88 94 LEU A C 1
ATOM 776 O O . LEU A 1 94 ? 3.942 -3.658 -9.920 1.00 85.88 94 LEU A O 1
ATOM 780 N N . CYS A 1 95 ? 2.294 -2.837 -8.654 1.00 85.88 95 CYS A N 1
ATOM 781 C CA . CYS A 1 95 ? 2.249 -1.535 -9.336 1.00 85.88 95 CYS A CA 1
ATOM 782 C C . CYS A 1 95 ? 3.554 -0.735 -9.223 1.00 85.88 95 CYS A C 1
ATOM 784 O O . CYS A 1 95 ? 3.867 0.063 -10.112 1.00 85.88 95 CYS A O 1
ATOM 786 N N . ILE A 1 96 ? 4.260 -0.838 -8.094 1.00 86.00 96 ILE A N 1
ATOM 787 C CA . ILE A 1 96 ? 5.495 -0.073 -7.888 1.00 86.00 96 ILE A CA 1
ATOM 788 C C . ILE A 1 96 ? 6.705 -0.778 -8.492 1.00 86.00 96 ILE A C 1
ATOM 790 O O . ILE A 1 96 ? 7.561 -0.079 -9.033 1.00 86.00 96 ILE A O 1
ATOM 794 N N . ASP A 1 97 ? 6.734 -2.106 -8.458 1.00 81.44 97 ASP A N 1
ATOM 795 C CA . ASP A 1 97 ? 7.874 -2.928 -8.863 1.00 81.44 97 ASP A CA 1
ATOM 796 C C . ASP A 1 97 ? 7.866 -3.284 -10.348 1.00 81.44 97 ASP A C 1
ATOM 798 O O . ASP A 1 97 ? 8.840 -3.035 -11.056 1.00 81.44 97 ASP A O 1
ATOM 802 N N . ASP A 1 98 ? 6.735 -3.773 -10.853 1.00 80.31 98 ASP A N 1
ATOM 803 C CA . ASP A 1 98 ? 6.623 -4.263 -12.219 1.00 80.31 98 ASP A CA 1
ATOM 804 C C . ASP A 1 98 ? 5.965 -3.210 -13.123 1.00 80.31 98 ASP A C 1
ATOM 806 O O . ASP A 1 98 ? 4.773 -2.895 -13.042 1.00 80.31 98 ASP A O 1
ATOM 810 N N . VAL A 1 99 ? 6.772 -2.659 -14.031 1.00 77.19 99 VAL A N 1
ATOM 811 C CA . VAL A 1 99 ? 6.335 -1.696 -15.049 1.00 77.19 99 VAL A CA 1
ATOM 812 C C . VAL A 1 99 ? 5.271 -2.284 -15.979 1.00 77.19 99 VAL A C 1
ATOM 814 O O . VAL A 1 99 ? 4.338 -1.571 -16.349 1.00 77.19 99 VAL A O 1
ATOM 817 N N . ASN A 1 100 ? 5.370 -3.559 -16.353 1.00 77.81 100 ASN A N 1
ATOM 818 C CA . ASN A 1 100 ? 4.394 -4.211 -17.223 1.00 77.81 100 ASN A CA 1
ATOM 819 C C . ASN A 1 100 ? 3.076 -4.441 -16.488 1.00 77.81 100 ASN A C 1
ATOM 821 O O . ASN A 1 100 ? 2.014 -4.178 -17.054 1.00 77.81 100 ASN A O 1
ATOM 825 N N . PHE A 1 101 ? 3.130 -4.853 -15.219 1.00 80.94 101 PHE A N 1
ATOM 826 C CA . PHE A 1 101 ? 1.930 -4.957 -14.390 1.00 80.94 101 PHE A CA 1
ATOM 827 C C . PHE A 1 101 ? 1.259 -3.593 -14.202 1.00 80.94 101 PHE A C 1
ATOM 829 O O . PHE A 1 101 ? 0.040 -3.468 -14.348 1.00 80.94 101 PHE A O 1
ATOM 836 N N . PHE A 1 102 ? 2.047 -2.542 -13.956 1.00 80.94 102 PHE A N 1
ATOM 837 C CA . PHE A 1 102 ? 1.527 -1.180 -13.921 1.00 80.94 102 PHE A CA 1
ATOM 838 C C . PHE A 1 102 ? 0.867 -0.791 -15.250 1.00 80.94 102 PHE A C 1
ATOM 840 O O . PHE A 1 102 ? -0.263 -0.308 -15.236 1.00 80.94 102 PHE A O 1
ATOM 847 N N . LYS A 1 103 ? 1.528 -1.025 -16.394 1.00 78.50 103 LYS A N 1
ATOM 848 C CA . LYS A 1 103 ? 0.965 -0.745 -17.726 1.00 78.50 103 LYS A CA 1
ATOM 849 C C . LYS A 1 103 ? -0.340 -1.507 -17.949 1.00 78.50 103 LYS A C 1
ATOM 851 O O . LYS A 1 103 ? -1.289 -0.918 -18.456 1.00 78.50 103 LYS A O 1
ATOM 856 N N . LEU A 1 104 ? -0.422 -2.771 -17.531 1.00 80.06 104 LEU A N 1
ATOM 857 C CA . LEU A 1 104 ? -1.646 -3.567 -17.615 1.00 80.06 104 LEU A CA 1
ATOM 858 C C . LEU A 1 104 ? -2.781 -2.920 -16.817 1.00 80.06 104 LEU A C 1
ATOM 860 O O . LEU A 1 104 ? -3.857 -2.691 -17.365 1.00 80.06 104 LEU A O 1
ATOM 864 N N . LEU A 1 105 ? -2.545 -2.577 -15.548 1.00 76.94 105 LEU A N 1
ATOM 865 C CA . LEU A 1 105 ? -3.552 -1.907 -14.724 1.00 76.94 105 LEU A CA 1
ATOM 866 C C . LEU A 1 105 ? -3.936 -0.533 -15.271 1.00 76.94 105 LEU A C 1
ATOM 868 O O . LEU A 1 105 ? -5.107 -0.171 -15.241 1.00 76.94 105 LEU A O 1
ATOM 872 N N . TYR A 1 106 ? -2.968 0.215 -15.791 1.00 71.88 106 TYR A N 1
ATOM 873 C CA . TYR A 1 106 ? -3.195 1.518 -16.400 1.00 71.88 106 TYR A CA 1
ATOM 874 C C . TYR A 1 106 ? -4.050 1.414 -17.671 1.00 71.88 106 TYR A C 1
ATOM 876 O O . TYR A 1 106 ? -4.983 2.191 -17.845 1.00 71.88 106 TYR A O 1
ATOM 884 N N . VAL A 1 107 ? -3.794 0.429 -18.539 1.00 72.12 107 VAL A N 1
ATOM 885 C CA . VAL A 1 107 ? -4.612 0.156 -19.737 1.00 72.12 107 VAL A CA 1
ATOM 886 C C . VAL A 1 107 ? -6.011 -0.300 -19.353 1.00 72.12 107 VAL A C 1
ATOM 888 O O . VAL A 1 107 ? -6.984 0.173 -19.935 1.00 72.12 107 VAL A O 1
ATOM 891 N N . LEU A 1 108 ? -6.132 -1.184 -18.360 1.00 69.75 108 LEU A N 1
ATOM 892 C CA . LEU A 1 108 ? -7.430 -1.602 -17.833 1.00 69.75 108 LEU A CA 1
ATOM 893 C C . LEU A 1 108 ? -8.214 -0.415 -17.255 1.00 69.75 108 LEU A C 1
ATOM 895 O O . LEU A 1 108 ? -9.428 -0.363 -17.416 1.00 69.75 108 LEU A O 1
ATOM 899 N N . ASP A 1 109 ? -7.546 0.553 -16.625 1.00 67.62 109 ASP A N 1
ATOM 900 C CA . ASP A 1 109 ? -8.178 1.790 -16.153 1.00 67.62 109 ASP A CA 1
ATOM 901 C C . ASP A 1 109 ? -8.586 2.710 -17.321 1.00 67.62 109 ASP A C 1
ATOM 903 O O . ASP A 1 109 ? -9.702 3.227 -17.331 1.00 67.62 109 ASP A O 1
ATOM 907 N N . ARG A 1 110 ? -7.731 2.859 -18.347 1.00 61.25 110 ARG A N 1
ATOM 908 C CA . ARG A 1 110 ? -7.984 3.693 -19.543 1.00 61.25 110 ARG A CA 1
ATOM 909 C C . ARG A 1 110 ? -9.126 3.160 -20.410 1.00 61.25 110 ARG A C 1
ATOM 911 O O . ARG A 1 110 ? -9.883 3.941 -20.970 1.00 61.25 110 ARG A O 1
ATOM 918 N N . ASN A 1 111 ? -9.259 1.839 -20.506 1.00 54.03 111 ASN A N 1
ATOM 919 C CA . ASN A 1 111 ? -10.331 1.185 -21.257 1.00 54.03 111 ASN A CA 1
ATOM 920 C C . ASN A 1 111 ? -11.682 1.229 -20.529 1.00 54.03 111 ASN A C 1
ATOM 922 O O . ASN A 1 111 ? -12.687 0.841 -21.121 1.00 54.03 111 ASN A O 1
ATOM 926 N N . ASN A 1 112 ? -11.713 1.655 -19.260 1.00 49.84 112 ASN A N 1
ATOM 927 C CA . ASN A 1 112 ? -12.928 1.620 -18.460 1.00 49.84 112 ASN A CA 1
ATOM 928 C C . ASN A 1 112 ? -13.741 2.921 -18.464 1.00 49.84 112 ASN A C 1
ATOM 930 O O . ASN A 1 112 ? -14.935 2.771 -18.280 1.00 49.84 112 ASN A O 1
ATOM 934 N N . PHE A 1 113 ? -13.214 4.133 -18.711 1.00 45.31 113 PHE A N 1
ATOM 935 C CA . PHE A 1 113 ? -14.046 5.349 -18.900 1.00 45.31 113 PHE A CA 1
ATOM 936 C C . PHE A 1 113 ? -13.289 6.526 -19.557 1.00 45.31 113 PHE A C 1
ATOM 938 O O . PHE A 1 113 ? -12.132 6.790 -19.223 1.00 45.31 113 PHE A O 1
ATOM 945 N N . ASP A 1 114 ? -13.995 7.252 -20.436 1.00 47.22 114 ASP A N 1
ATOM 946 C CA . ASP A 1 114 ? -13.708 8.629 -20.863 1.00 47.22 114 ASP A CA 1
ATOM 947 C C . ASP A 1 114 ? -13.912 9.605 -19.682 1.00 47.22 114 ASP A C 1
ATOM 949 O O . ASP A 1 114 ? -14.935 9.564 -19.001 1.00 47.22 114 ASP A O 1
ATOM 953 N N . ASP A 1 115 ? -12.944 10.509 -19.510 1.00 49.28 115 ASP A N 1
ATOM 954 C CA . ASP A 1 115 ? -12.960 11.735 -18.698 1.00 49.28 115 ASP A CA 1
ATOM 955 C C . ASP A 1 115 ? -12.962 11.678 -17.146 1.00 49.28 115 ASP A C 1
ATOM 957 O O . ASP A 1 115 ? -13.333 10.713 -16.484 1.00 49.28 115 ASP A O 1
ATOM 961 N N . CYS A 1 116 ? -12.526 12.823 -16.590 1.00 42.41 116 CYS A N 1
ATOM 962 C CA . CYS A 1 116 ? -12.693 13.309 -15.207 1.00 42.41 116 CYS A CA 1
ATOM 963 C C . CYS A 1 116 ? -11.567 13.021 -14.195 1.00 42.41 116 CYS A C 1
ATOM 965 O O . CYS A 1 116 ? -11.710 12.272 -13.237 1.00 42.41 116 CYS A O 1
ATOM 967 N N . ASP A 1 117 ? -10.431 13.689 -14.405 1.00 41.44 117 ASP A N 1
ATOM 968 C CA . ASP A 1 117 ? -9.741 14.489 -13.375 1.00 41.44 117 ASP A CA 1
ATOM 969 C C . ASP A 1 117 ? -8.645 15.257 -14.131 1.00 41.44 117 ASP A C 1
ATOM 971 O O . ASP A 1 117 ? -7.468 14.873 -14.150 1.00 41.44 117 ASP A O 1
ATOM 975 N N . ARG A 1 118 ? -9.078 16.276 -14.884 1.00 45.44 118 ARG A N 1
ATOM 976 C CA . ARG A 1 118 ? -8.223 17.173 -15.675 1.00 45.44 118 ARG A CA 1
ATOM 977 C C . ARG A 1 118 ? -7.962 18.484 -14.921 1.00 45.44 118 ARG A C 1
ATOM 979 O O . ARG A 1 118 ? -7.705 19.514 -15.529 1.00 45.44 118 ARG A O 1
ATOM 986 N N . ASP A 1 119 ? -8.004 18.430 -13.593 1.00 41.59 119 ASP A N 1
ATOM 987 C CA . ASP A 1 119 ? -7.752 19.589 -12.750 1.00 41.59 119 ASP A CA 1
ATOM 988 C C . ASP A 1 119 ? -6.264 19.634 -12.382 1.00 41.59 119 ASP A C 1
ATOM 990 O O . ASP A 1 119 ? -5.817 19.035 -11.400 1.00 41.59 119 ASP A O 1
ATOM 994 N N . ASN A 1 120 ? -5.521 20.409 -13.178 1.00 41.56 120 ASN A N 1
ATOM 995 C CA . ASN A 1 120 ? -4.140 20.873 -12.974 1.00 41.56 120 ASN A CA 1
ATOM 996 C C . ASN A 1 120 ? -3.002 19.976 -13.481 1.00 41.56 120 ASN A C 1
ATOM 998 O O . ASN A 1 120 ? -2.149 19.570 -12.694 1.00 41.56 120 ASN A O 1
ATOM 1002 N N . PHE A 1 121 ? -2.917 19.767 -14.795 1.00 41.56 121 PHE A N 1
ATOM 1003 C CA . PHE A 1 121 ? -1.633 19.865 -15.503 1.00 41.56 121 PHE A CA 1
ATOM 1004 C C . PHE A 1 121 ? -1.920 20.112 -16.991 1.00 41.56 121 PHE A C 1
ATOM 1006 O O . PHE A 1 121 ? -2.438 19.230 -17.676 1.00 41.56 121 PHE A O 1
ATOM 1013 N N . ASP A 1 122 ? -1.650 21.336 -17.449 1.00 45.47 122 ASP A N 1
ATOM 1014 C CA . ASP A 1 122 ? -1.437 21.609 -18.869 1.00 45.47 122 ASP A CA 1
ATOM 1015 C C . ASP A 1 122 ? -0.189 20.837 -19.317 1.00 45.47 122 ASP A C 1
ATOM 1017 O O . ASP A 1 122 ? 0.802 20.793 -18.588 1.00 45.47 122 ASP A O 1
ATOM 1021 N N . ASP A 1 123 ? -0.288 20.240 -20.504 1.00 45.91 123 ASP A N 1
ATOM 1022 C CA . ASP A 1 123 ? 0.775 19.623 -21.300 1.00 45.91 123 ASP A CA 1
ATOM 1023 C C . ASP A 1 123 ? 1.573 18.481 -20.657 1.00 45.91 123 ASP A C 1
ATOM 1025 O O . ASP A 1 123 ? 2.417 18.711 -19.803 1.00 45.91 123 ASP A O 1
ATOM 1029 N N . CYS A 1 124 ? 1.355 17.252 -21.146 1.00 38.94 124 CYS A N 1
ATOM 1030 C CA . CYS A 1 124 ? 2.385 16.220 -21.361 1.00 38.94 124 CYS A CA 1
ATOM 1031 C C . CYS A 1 124 ? 1.771 15.058 -22.175 1.00 38.94 124 CYS A C 1
ATOM 1033 O O . CYS A 1 124 ? 1.039 14.224 -21.645 1.00 38.94 124 CYS A O 1
ATOM 1035 N N . ASP A 1 125 ? 2.039 15.084 -23.481 1.00 41.47 125 ASP A N 1
ATOM 1036 C CA . ASP A 1 125 ? 2.207 13.961 -24.415 1.00 41.47 125 ASP A CA 1
ATOM 1037 C C . ASP A 1 125 ? 1.191 12.808 -24.391 1.00 41.47 125 ASP A C 1
ATOM 1039 O O . ASP A 1 125 ? 1.295 11.815 -23.672 1.00 41.47 125 ASP A O 1
ATOM 1043 N N . ARG A 1 126 ? 0.211 12.923 -25.295 1.00 48.81 126 ARG A N 1
ATOM 1044 C CA . ARG A 1 126 ? -0.836 11.924 -25.541 1.00 48.81 126 ARG A CA 1
ATOM 1045 C C . ARG A 1 126 ? -0.420 10.715 -26.375 1.00 48.81 126 ARG A C 1
ATOM 1047 O O . ARG A 1 126 ? -1.182 9.753 -26.371 1.00 48.81 126 ARG A O 1
ATOM 1054 N N . ASP A 1 127 ? 0.737 10.701 -27.030 1.00 42.91 127 ASP A N 1
ATOM 1055 C CA . ASP A 1 127 ? 1.004 9.724 -28.092 1.00 42.91 127 ASP A CA 1
ATOM 1056 C C . ASP A 1 127 ? 2.438 9.171 -28.045 1.00 42.91 127 ASP A C 1
ATOM 1058 O O . ASP A 1 127 ? 3.277 9.555 -28.850 1.00 42.91 127 ASP A O 1
ATOM 1062 N N . ASN A 1 128 ? 2.735 8.266 -27.102 1.00 41.00 128 ASN A N 1
ATOM 1063 C CA . ASN A 1 128 ? 3.725 7.190 -27.294 1.00 41.00 128 ASN A CA 1
ATOM 1064 C C . ASN A 1 128 ? 3.737 6.229 -26.098 1.00 41.00 128 ASN A C 1
ATOM 1066 O O . ASN A 1 128 ? 4.295 6.517 -25.045 1.00 41.00 128 ASN A O 1
ATOM 1070 N N . PHE A 1 129 ? 3.135 5.050 -26.261 1.00 45.50 129 PHE A N 1
ATOM 1071 C CA . PHE A 1 129 ? 3.077 4.016 -25.218 1.00 45.50 129 PHE A CA 1
ATOM 1072 C C . PHE A 1 129 ? 4.456 3.380 -24.912 1.00 45.50 129 PHE A C 1
ATOM 1074 O O . PHE A 1 129 ? 4.650 2.746 -23.866 1.00 45.50 129 PHE A O 1
ATOM 1081 N N . ASP A 1 130 ? 5.419 3.593 -25.812 1.00 45.44 130 ASP A N 1
ATOM 1082 C CA . ASP A 1 130 ? 6.745 2.977 -25.782 1.00 45.44 130 ASP A CA 1
ATOM 1083 C C . ASP A 1 130 ? 7.814 3.823 -25.068 1.00 45.44 130 ASP A C 1
ATOM 1085 O O . ASP A 1 130 ? 8.819 3.260 -24.644 1.00 45.44 130 ASP A O 1
ATOM 1089 N N . ASP A 1 131 ? 7.577 5.123 -24.838 1.00 43.66 131 ASP A N 1
ATOM 1090 C CA . ASP A 1 131 ? 8.568 6.049 -24.244 1.00 43.66 131 ASP A CA 1
ATOM 1091 C C . ASP A 1 131 ? 8.170 6.570 -22.845 1.00 43.66 131 ASP A C 1
ATOM 1093 O O . ASP A 1 131 ? 8.719 7.537 -22.317 1.00 43.66 131 ASP A O 1
ATOM 1097 N N . PHE A 1 132 ? 7.191 5.921 -22.202 1.00 46.50 132 PHE A N 1
ATOM 1098 C CA . PHE A 1 132 ? 6.753 6.290 -20.857 1.00 46.50 132 PHE A CA 1
ATOM 1099 C C . PHE A 1 132 ? 7.845 5.984 -19.826 1.00 46.50 132 PHE A C 1
ATOM 1101 O O . PHE A 1 132 ? 7.915 4.887 -19.259 1.00 46.50 132 PHE A O 1
ATOM 1108 N N . SE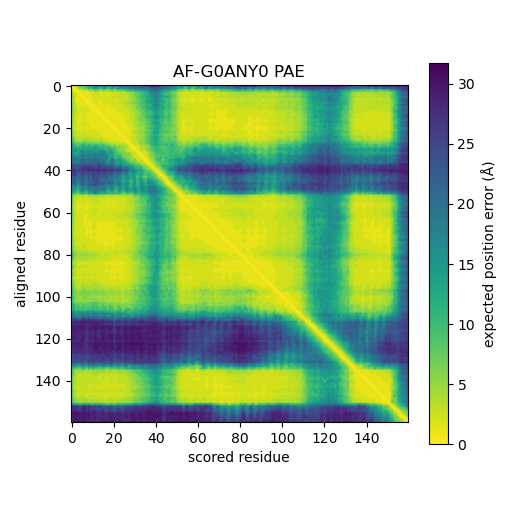R A 1 133 ? 8.649 6.992 -19.491 1.00 55.00 133 SER A N 1
ATOM 1109 C CA . SER A 1 133 ? 9.194 7.091 -18.140 1.00 55.00 133 SER A CA 1
ATOM 1110 C C . SER A 1 133 ? 8.011 7.247 -17.176 1.00 55.00 133 SER A C 1
ATOM 1112 O O . SER A 1 133 ? 7.523 8.343 -16.922 1.00 55.00 133 SER A O 1
ATOM 1114 N N . ILE A 1 134 ? 7.465 6.119 -16.706 1.00 65.31 134 ILE A N 1
ATOM 1115 C CA . ILE A 1 134 ? 6.309 6.122 -15.802 1.00 65.31 134 ILE A CA 1
ATOM 1116 C C . ILE A 1 134 ? 6.696 6.907 -14.560 1.00 65.31 134 ILE A C 1
ATOM 1118 O O . ILE A 1 134 ? 7.558 6.490 -13.776 1.00 65.31 134 ILE A O 1
ATOM 1122 N N . SER A 1 135 ? 6.037 8.040 -14.363 1.00 78.56 135 SER A N 1
ATOM 1123 C CA . SER A 1 135 ? 6.339 8.881 -13.225 1.00 78.56 135 SER A CA 1
ATOM 1124 C C . SER A 1 135 ? 5.822 8.222 -11.946 1.00 78.56 135 SER A C 1
ATOM 1126 O O . SER A 1 135 ? 4.763 7.588 -11.891 1.00 78.56 135 SER A O 1
ATOM 1128 N N . ILE A 1 136 ? 6.545 8.429 -10.849 1.00 82.81 136 ILE A N 1
ATOM 1129 C CA . ILE A 1 136 ? 6.119 7.997 -9.509 1.00 82.81 136 ILE A CA 1
ATOM 1130 C C . ILE A 1 136 ? 4.729 8.564 -9.159 1.00 82.81 136 ILE A C 1
ATOM 1132 O O . ILE A 1 136 ? 3.956 7.945 -8.422 1.00 82.81 136 ILE A O 1
ATOM 1136 N N . TYR A 1 137 ? 4.372 9.720 -9.726 1.00 82.75 137 TYR A N 1
ATOM 1137 C CA . TYR A 1 137 ? 3.070 10.346 -9.527 1.00 82.75 137 TYR A CA 1
ATOM 1138 C C . TYR A 1 137 ? 1.924 9.639 -10.248 1.00 82.75 137 TYR A C 1
ATOM 1140 O O . TYR A 1 137 ? 0.822 9.595 -9.699 1.00 82.75 137 TYR A O 1
ATOM 1148 N N . GLU A 1 138 ? 2.161 9.037 -11.410 1.00 83.94 138 GLU A N 1
ATOM 1149 C CA . GLU A 1 138 ? 1.158 8.215 -12.096 1.00 83.94 138 GLU A CA 1
ATOM 1150 C C . GLU A 1 138 ? 0.885 6.924 -11.333 1.00 83.94 138 GLU A C 1
ATOM 1152 O O . GLU A 1 138 ? -0.278 6.597 -11.081 1.00 83.94 138 GLU A O 1
ATOM 1157 N N . LYS A 1 139 ? 1.948 6.264 -10.849 1.00 86.94 139 LYS A N 1
ATOM 1158 C CA . LYS A 1 139 ? 1.840 5.122 -9.926 1.00 86.94 139 LYS A CA 1
ATOM 1159 C C . LYS A 1 139 ? 0.998 5.481 -8.702 1.00 86.94 139 LYS A C 1
ATOM 1161 O O . LYS A 1 139 ? 0.046 4.776 -8.368 1.00 86.94 139 LYS A O 1
ATOM 1166 N N . PHE A 1 140 ? 1.277 6.623 -8.073 1.00 88.88 140 PHE A N 1
ATOM 1167 C CA . PHE A 1 140 ? 0.471 7.128 -6.960 1.00 88.88 140 PHE A CA 1
ATOM 1168 C C . PHE A 1 140 ? -0.990 7.383 -7.337 1.00 88.88 140 PHE A C 1
ATOM 1170 O O . PHE A 1 140 ? -1.876 6.973 -6.587 1.00 88.88 140 PHE A O 1
ATOM 1177 N N . ARG A 1 141 ? -1.262 8.050 -8.468 1.00 87.44 141 ARG A N 1
ATOM 1178 C CA . ARG A 1 141 ? -2.626 8.393 -8.901 1.00 87.44 141 ARG A CA 1
ATOM 1179 C C . ARG A 1 141 ? -3.467 7.137 -9.105 1.00 87.44 141 ARG A C 1
ATOM 1181 O O . ARG A 1 141 ? -4.577 7.076 -8.578 1.00 87.44 141 ARG A O 1
ATOM 1188 N N . LEU A 1 142 ? -2.923 6.145 -9.806 1.00 87.38 142 LEU A N 1
ATOM 1189 C CA . LEU A 1 142 ? -3.615 4.893 -10.100 1.00 87.38 142 LEU A CA 1
ATOM 1190 C C . LEU A 1 142 ? -3.926 4.112 -8.817 1.00 87.38 142 LEU A C 1
ATOM 1192 O O . LEU A 1 142 ? -5.078 3.769 -8.558 1.00 87.38 142 LEU A O 1
ATOM 1196 N N . VAL A 1 143 ? -2.922 3.912 -7.958 1.00 90.44 143 VAL A N 1
ATOM 1197 C CA . VAL A 1 143 ? -3.096 3.204 -6.677 1.00 90.44 143 VAL A CA 1
ATOM 1198 C C . VAL A 1 143 ? -4.116 3.928 -5.800 1.00 90.44 143 VAL A C 1
ATOM 1200 O O . VAL A 1 143 ? -5.041 3.315 -5.269 1.00 90.44 143 VAL A O 1
ATOM 1203 N N . LYS A 1 144 ? -4.002 5.254 -5.680 1.00 91.00 144 LYS A N 1
ATOM 1204 C CA . LYS A 1 144 ? -4.948 6.080 -4.923 1.00 91.00 144 LYS A CA 1
ATOM 1205 C C . LYS A 1 144 ? -6.375 5.938 -5.453 1.00 91.00 144 LYS A C 1
ATOM 1207 O O . LYS A 1 144 ? -7.298 5.811 -4.646 1.00 91.00 144 LYS A O 1
ATOM 1212 N N . LYS A 1 145 ? -6.566 5.977 -6.776 1.00 87.62 145 LYS A N 1
ATOM 1213 C CA . LYS A 1 145 ? -7.873 5.804 -7.425 1.00 87.62 145 LYS A CA 1
ATOM 1214 C C . LYS A 1 145 ? -8.458 4.431 -7.095 1.00 87.62 145 LYS A C 1
ATOM 1216 O O . LYS A 1 145 ? -9.569 4.375 -6.572 1.00 87.62 145 LYS A O 1
ATOM 1221 N N . ASN A 1 146 ? -7.686 3.360 -7.273 1.00 87.50 146 ASN A N 1
ATOM 1222 C CA . ASN A 1 146 ? -8.117 1.990 -6.981 1.00 87.50 146 ASN A CA 1
ATOM 1223 C C . ASN A 1 146 ? -8.537 1.809 -5.517 1.00 87.50 146 ASN A C 1
ATOM 1225 O O . ASN A 1 146 ? -9.641 1.340 -5.242 1.00 87.50 146 ASN A O 1
ATOM 1229 N N . LEU A 1 147 ? -7.727 2.284 -4.566 1.00 91.50 147 LEU A N 1
ATOM 1230 C CA . LEU A 1 147 ? -8.067 2.210 -3.142 1.00 91.50 147 LEU A CA 1
ATOM 1231 C C . LEU A 1 147 ? -9.331 3.021 -2.804 1.00 91.50 147 LEU A C 1
ATOM 1233 O O . LEU A 1 147 ? -10.143 2.598 -1.979 1.00 91.50 147 LEU A O 1
ATOM 1237 N N . LYS A 1 148 ? -9.531 4.189 -3.433 1.00 90.50 148 LYS A N 1
ATOM 1238 C CA . LYS A 1 148 ? -10.754 4.994 -3.259 1.00 90.50 148 LYS A CA 1
ATOM 1239 C C . LYS A 1 148 ? -11.992 4.298 -3.824 1.00 90.50 148 LYS A C 1
ATOM 1241 O O . LYS A 1 148 ? -13.020 4.296 -3.143 1.00 90.50 148 LYS A O 1
ATOM 1246 N N . LEU A 1 149 ? -11.891 3.708 -5.016 1.00 86.94 149 LEU A N 1
ATOM 1247 C CA . LEU A 1 149 ? -12.961 2.917 -5.632 1.00 86.94 149 LEU A CA 1
ATOM 1248 C C . LEU A 1 149 ? -13.340 1.745 -4.729 1.00 86.94 149 LEU A C 1
ATOM 1250 O O . LEU A 1 149 ? -14.511 1.569 -4.402 1.00 86.94 149 LEU A O 1
ATOM 1254 N N . ARG A 1 150 ? -12.340 1.023 -4.215 1.00 87.31 150 ARG A N 1
ATOM 1255 C CA . ARG A 1 150 ? -12.544 -0.083 -3.275 1.00 87.31 150 ARG A CA 1
ATOM 1256 C C . ARG A 1 150 ? -13.248 0.355 -1.991 1.00 87.31 150 ARG A C 1
ATOM 1258 O O . ARG A 1 150 ? -14.086 -0.367 -1.462 1.00 87.31 150 ARG A O 1
ATOM 1265 N N . LEU A 1 151 ? -12.952 1.555 -1.491 1.00 88.12 151 LEU A N 1
ATOM 1266 C CA . LEU A 1 151 ? -13.635 2.130 -0.328 1.00 88.12 151 LEU A CA 1
ATOM 1267 C C . LEU A 1 151 ? -15.082 2.569 -0.608 1.00 88.12 151 LEU A C 1
ATOM 1269 O O . LEU A 1 151 ? -15.810 2.810 0.361 1.00 88.12 151 LEU A O 1
ATOM 1273 N N . GLY A 1 152 ? -15.506 2.634 -1.873 1.00 78.56 152 GLY A N 1
ATOM 1274 C CA . GLY A 1 152 ? -16.811 3.151 -2.296 1.00 78.56 152 GLY A CA 1
ATOM 1275 C C . GLY A 1 152 ? -16.882 4.682 -2.338 1.00 78.56 152 GLY A C 1
ATOM 1276 O O . GLY A 1 152 ? -17.969 5.244 -2.300 1.00 78.56 152 GLY A O 1
ATOM 1277 N N . ASN A 1 153 ? -15.740 5.376 -2.387 1.00 56.50 153 ASN A N 1
ATOM 1278 C CA . ASN A 1 153 ? -15.664 6.838 -2.252 1.00 56.50 153 ASN A CA 1
ATOM 1279 C C . ASN A 1 153 ? -15.689 7.598 -3.595 1.00 56.50 153 ASN A C 1
ATOM 1281 O O . ASN A 1 153 ? -15.046 8.639 -3.704 1.00 56.50 153 ASN A O 1
ATOM 1285 N N . TYR A 1 154 ? -16.416 7.105 -4.602 1.00 44.44 154 TYR A N 1
ATOM 1286 C CA . TYR A 1 154 ? -16.624 7.813 -5.880 1.00 44.44 154 TYR A CA 1
ATOM 1287 C C . TYR A 1 154 ? -18.103 8.112 -6.196 1.00 44.44 154 TYR A C 1
ATOM 1289 O O . TYR A 1 154 ? -18.457 8.332 -7.344 1.00 44.44 154 TYR A O 1
ATOM 1297 N N . HIS A 1 155 ? -18.961 8.184 -5.168 1.00 38.62 155 HIS A N 1
ATOM 1298 C CA . HIS A 1 155 ? -20.366 8.611 -5.305 1.00 38.62 155 HIS A CA 1
ATOM 1299 C C . HIS A 1 155 ? -20.814 9.657 -4.271 1.00 38.62 155 HIS A C 1
ATOM 1301 O O . HIS A 1 155 ? -21.973 9.688 -3.877 1.00 38.62 155 HIS A O 1
ATOM 1307 N N . VAL A 1 156 ? -19.925 10.543 -3.815 1.00 41.78 156 VAL A N 1
ATOM 1308 C CA . VAL A 1 156 ? -20.345 11.680 -2.975 1.00 41.78 156 VAL A CA 1
ATOM 1309 C C . VAL A 1 156 ? -19.730 12.966 -3.504 1.00 41.78 156 VAL A C 1
ATOM 1311 O O . VAL A 1 156 ? -18.819 13.487 -2.883 1.00 41.78 156 VAL A O 1
ATOM 1314 N N . TYR A 1 157 ? -20.187 13.409 -4.679 1.00 39.47 157 TYR A N 1
ATOM 1315 C CA . TYR A 1 157 ? -20.365 14.824 -5.058 1.00 39.47 157 TYR A CA 1
ATOM 1316 C C . TYR A 1 157 ? -21.321 14.947 -6.259 1.00 39.47 157 TYR A C 1
ATOM 1318 O O . TYR A 1 157 ? -21.110 15.743 -7.163 1.00 39.47 157 TYR A O 1
ATOM 1326 N N . GLU A 1 158 ? -22.411 14.183 -6.257 1.00 41.22 158 GLU A N 1
ATOM 1327 C CA . GLU A 1 158 ? -23.618 14.589 -6.977 1.00 41.22 158 GLU A CA 1
ATOM 1328 C C . GLU A 1 158 ? -24.767 14.581 -5.972 1.00 41.22 158 GLU A C 1
ATOM 1330 O O . GLU A 1 158 ? -24.940 13.604 -5.245 1.00 41.22 158 GLU A O 1
ATOM 1335 N N . SER A 1 159 ? -25.513 15.687 -5.938 1.00 36.03 159 SER A N 1
ATOM 1336 C CA . SER A 1 159 ? -26.648 16.045 -5.068 1.00 36.03 159 SER A CA 1
ATOM 1337 C C . SER A 1 159 ? -26.331 16.761 -3.740 1.00 36.03 159 SER A C 1
ATOM 1339 O O . SER A 1 159 ? -26.303 16.167 -2.664 1.00 36.03 159 SER A O 1
ATOM 1341 N N . LEU A 1 160 ? -26.166 18.087 -3.837 1.00 34.44 160 LEU A N 1
ATOM 1342 C CA . LEU A 1 160 ? -27.038 19.085 -3.191 1.00 34.44 160 LEU A CA 1
ATOM 1343 C C . LEU A 1 160 ? -26.948 20.415 -3.947 1.00 34.44 160 LEU A C 1
ATOM 1345 O O . LEU A 1 160 ? -25.809 20.881 -4.166 1.00 34.44 160 LEU A O 1
#

Secondary structure (DSSP, 8-state):
---HHHHTT--HHHHHHHHHHHHHHHHHHHHHHHHHHHSSS--SS-TTTHHHHHHHHHHHHHHHHHHHHHHHHHHHHHHHHHHHHHHHHHHHHHHHH-HHHHHHHHHHHHTT-S----SS-----SS-TTS----HHHHHHHHHHHHHHHHTTTSSSS--